Protein AF-A0A5D6WSQ4-F1 (afdb_monomer)

Foldseek 3Di:
DQWDFDADPVRHTQWIAHPVRKMKGWDADPVRHTAFIATPVRHTQKGFDADPVRHTQKIAGPQQWMWGWDADPVRDTQWIWIDHPVDTQKIWGWDADPVRHTPDIDIDGVDPPDD

pLDDT: mean 92.19, std 13.09, range [29.91, 98.81]

Mean predicted aligned error: 5.43 Å

Organism: NCBI:txid2606905

Solvent-accessible surface area (backbone atoms only — not comparable to full-atom values): 6590 Å² total; per-residue (Å²): 119,66,72,46,76,41,60,50,98,86,70,45,71,36,33,40,30,44,63,86,68,55,37,41,32,46,41,62,51,98,86,74,42,78,35,36,33,20,41,78,81,72,46,64,49,37,36,48,43,58,47,96,87,66,49,72,31,33,38,42,38,64,87,55,34,36,36,43,40,41,62,50,97,87,68,47,69,35,32,42,37,33,32,42,92,89,45,63,60,36,36,38,38,43,42,60,48,98,86,70,48,76,77,45,78,48,77,49,56,66,65,86,74,82,130

Nearest PDB structures (foldseek):
  8qjd-assembly1_A  TM=8.384E-01  e=1.407E-06  Salmonella bongori N268-08
  7pq5-assembly1_L  TM=8.376E-01  e=2.631E-06  Photorhabdus laumondii subsp. laumondii TTO1
  6fay-assembly1_A  TM=7.858E-01  e=1.173E-03  Mus musculus
  8fia-assembly1_A-2  TM=6.623E-01  e=4.356E-04  Drosophila melanogaster
  8r51-assembly1_A  TM=5.188E-01  e=5.956E-04  Mus musculus

Radius of gyration: 18.3 Å; Cα contacts (8 Å, |Δi|>4): 224; chains: 1; bounding box: 49×36×50 Å

InterPro domains:
  IPR006530 YD repeat [TIGR01643] (4-23)

Secondary structure (DSSP, 8-state):
---EEEE-TTS-EEEEE-TTS-EEEEEE-TTS-EEEEEETTS-EEEEEEE-TTS-EEEEEETTS-EEEEEE-TTS-EEEEEEEETTEEEEEEEEEE-TTS-EEEEEEEES-----

Sequence (115 aa):
MLLSYRYDELGRKISQTDITGRQVNNRFDKSNQLVDICNEFDQSIVSFARDADGAIQKITHANGMWQDIAYDADKNIVSLTVATPDKILAQNTYRYDGNGQRIEKNELTGHNTTL

Structure (mmCIF, N/CA/C/O backbone):
data_AF-A0A5D6WSQ4-F1
#
_entry.id   AF-A0A5D6WSQ4-F1
#
loop_
_atom_site.group_PDB
_atom_site.id
_atom_site.type_symbol
_atom_site.label_atom_id
_atom_site.label_alt_id
_atom_site.label_comp_id
_atom_site.label_asym_id
_atom_site.label_entity_id
_atom_site.label_seq_id
_atom_site.pdbx_PDB_ins_code
_atom_site.Cartn_x
_atom_site.Cartn_y
_atom_site.Cartn_z
_atom_site.occupancy
_atom_site.B_iso_or_equiv
_atom_site.auth_seq_id
_atom_site.auth_comp_id
_atom_site.auth_asym_id
_atom_site.auth_atom_id
_atom_site.pdbx_PDB_model_num
ATOM 1 N N . MET A 1 1 ? -3.649 -0.401 30.622 1.00 68.25 1 MET A N 1
ATOM 2 C CA . MET A 1 1 ? -4.359 -0.514 29.329 1.00 68.25 1 MET A CA 1
ATOM 3 C C . MET A 1 1 ? -3.662 -1.596 28.511 1.00 68.25 1 MET A C 1
ATOM 5 O O . MET A 1 1 ? -2.453 -1.728 28.658 1.00 68.25 1 MET A O 1
ATOM 9 N N . LEU A 1 2 ? -4.392 -2.400 27.736 1.00 82.81 2 LEU A N 1
ATOM 10 C CA . LEU A 1 2 ? -3.834 -3.465 26.891 1.00 82.81 2 LEU A CA 1
ATOM 11 C C . LEU A 1 2 ? -4.051 -3.096 25.417 1.00 82.81 2 LEU A C 1
ATOM 13 O O . LEU A 1 2 ? -4.979 -2.355 25.101 1.00 82.81 2 LEU A O 1
ATOM 17 N N . LEU A 1 3 ? -3.217 -3.634 24.532 1.00 92.12 3 LEU A N 1
ATOM 18 C CA . LEU A 1 3 ? -3.438 -3.602 23.089 1.00 92.12 3 LEU A CA 1
ATOM 19 C C . LEU A 1 3 ? -4.798 -4.237 22.754 1.00 92.12 3 LEU A C 1
ATOM 21 O O . LEU A 1 3 ? -5.101 -5.331 23.233 1.00 92.12 3 LEU A O 1
ATOM 25 N N . SER A 1 4 ? -5.614 -3.552 21.950 1.00 94.75 4 SER A N 1
ATOM 26 C CA . SER A 1 4 ? -6.953 -4.017 21.570 1.00 94.75 4 SER A CA 1
ATOM 27 C C . SER A 1 4 ? -7.170 -3.969 20.060 1.00 94.75 4 SER A C 1
ATOM 29 O O . SER A 1 4 ? -6.552 -3.176 19.346 1.00 94.75 4 SER A O 1
ATOM 31 N N . TYR A 1 5 ? -8.051 -4.845 19.580 1.00 96.44 5 TYR A N 1
ATOM 32 C CA . TYR A 1 5 ? -8.350 -5.023 18.164 1.00 96.44 5 TYR A CA 1
ATOM 33 C C . TYR A 1 5 ? -9.852 -5.121 17.947 1.00 96.44 5 TYR A C 1
ATOM 35 O O . TYR A 1 5 ? -10.564 -5.709 18.762 1.00 96.44 5 TYR A O 1
ATOM 43 N N . ARG A 1 6 ? -10.323 -4.594 16.818 1.00 96.81 6 ARG A N 1
ATOM 44 C CA . ARG A 1 6 ? -11.701 -4.771 16.356 1.00 96.81 6 ARG A CA 1
ATOM 45 C C . ARG A 1 6 ? -11.700 -5.380 14.969 1.00 96.81 6 ARG A C 1
ATOM 47 O O . ARG A 1 6 ? -10.861 -5.034 14.133 1.00 96.81 6 ARG A O 1
ATOM 54 N N . TYR A 1 7 ? -12.677 -6.244 14.745 1.00 97.44 7 TYR A N 1
ATOM 55 C CA . TYR A 1 7 ? -12.874 -6.958 13.498 1.00 97.44 7 TYR A CA 1
ATOM 56 C C . TYR A 1 7 ? -14.288 -6.711 12.980 1.00 97.44 7 TYR A C 1
ATOM 58 O O . TYR A 1 7 ? -15.186 -6.419 13.771 1.00 97.44 7 TYR A O 1
ATOM 66 N N . ASP A 1 8 ? -14.473 -6.792 11.668 1.00 95.00 8 ASP A N 1
ATOM 67 C CA . ASP A 1 8 ? -15.804 -6.826 11.065 1.00 95.00 8 ASP A CA 1
ATOM 68 C C . ASP A 1 8 ? -16.352 -8.258 10.946 1.00 95.00 8 ASP A C 1
ATOM 70 O O . ASP A 1 8 ? -15.718 -9.226 11.370 1.00 95.00 8 ASP A O 1
ATOM 74 N N . GLU A 1 9 ? -17.544 -8.389 10.363 1.00 95.19 9 GLU A N 1
ATOM 75 C CA . GLU A 1 9 ? -18.255 -9.664 10.189 1.00 95.19 9 GLU A CA 1
ATOM 76 C C . GLU A 1 9 ? -17.502 -10.671 9.307 1.00 95.19 9 GLU A C 1
ATOM 78 O O . GLU A 1 9 ? -17.709 -11.876 9.429 1.00 95.19 9 GLU A O 1
ATOM 83 N N . LEU A 1 10 ? -16.594 -10.192 8.451 1.00 95.31 10 LEU A N 1
ATOM 84 C CA . LEU A 1 10 ? -15.736 -11.027 7.609 1.00 95.31 10 LEU A CA 1
ATOM 85 C C . LEU A 1 10 ? -14.425 -11.407 8.319 1.00 95.31 10 LEU A C 1
ATOM 87 O O . LEU A 1 10 ? -13.533 -11.990 7.703 1.00 95.31 10 LEU A O 1
ATOM 91 N N . GLY A 1 11 ? -14.282 -11.067 9.605 1.00 95.38 11 GLY A N 1
ATOM 92 C CA . GLY A 1 11 ? -13.099 -11.361 10.411 1.00 95.38 11 GLY A CA 1
ATOM 93 C C . GLY A 1 11 ? -11.904 -10.460 10.099 1.00 95.38 11 GLY A C 1
ATOM 94 O O . GLY A 1 11 ? -10.767 -10.802 10.427 1.00 95.38 11 GLY A O 1
ATOM 95 N N . ARG A 1 12 ? -12.119 -9.305 9.463 1.00 96.06 12 ARG A N 1
ATOM 96 C CA . ARG A 1 12 ? -11.039 -8.412 9.022 1.00 96.06 12 ARG A CA 1
ATOM 97 C C . ARG A 1 12 ? -10.764 -7.372 10.079 1.00 96.06 12 ARG A C 1
ATOM 99 O O . ARG A 1 12 ? -11.690 -6.758 10.597 1.00 96.06 12 ARG A O 1
ATOM 106 N N . LYS A 1 13 ? -9.489 -7.138 10.391 1.00 96.56 13 LYS A N 1
ATOM 107 C CA . LYS A 1 13 ? -9.094 -6.146 11.395 1.00 96.56 13 LYS A CA 1
ATOM 108 C C . LYS A 1 13 ? -9.396 -4.740 10.881 1.00 96.56 13 LYS A C 1
ATOM 110 O O . LYS A 1 13 ? -8.652 -4.235 10.044 1.00 96.56 13 LYS A O 1
ATOM 115 N N . ILE A 1 14 ? -10.434 -4.108 11.419 1.00 97.56 14 ILE A N 1
ATOM 116 C CA . ILE A 1 14 ? -10.852 -2.740 11.076 1.00 97.56 14 ILE A CA 1
ATOM 117 C C . ILE A 1 14 ? -10.267 -1.687 12.015 1.00 97.56 14 ILE A C 1
ATOM 119 O O . ILE A 1 14 ? -10.25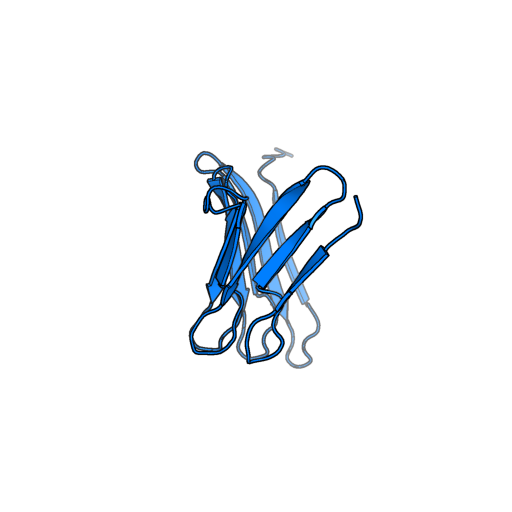2 -0.512 11.669 1.00 97.56 14 ILE A O 1
ATOM 123 N N . SER A 1 15 ? -9.778 -2.082 13.195 1.00 96.88 15 SER A N 1
ATOM 124 C CA . SER A 1 15 ? -9.184 -1.145 14.150 1.00 96.88 15 SER A CA 1
ATOM 125 C C . SER A 1 15 ? -8.162 -1.813 15.063 1.00 96.88 15 SER A C 1
ATOM 127 O O . SER A 1 15 ? -8.315 -2.977 15.444 1.00 96.88 15 SER A O 1
ATOM 129 N N . GLN A 1 16 ? -7.132 -1.061 15.433 1.00 96.81 16 GLN A N 1
ATOM 130 C CA . GLN A 1 16 ? -6.134 -1.414 16.433 1.00 96.81 16 GLN A CA 1
ATOM 131 C C . GLN A 1 16 ? -5.886 -0.202 17.328 1.00 96.81 16 GLN A C 1
ATOM 133 O O . GLN A 1 16 ? -5.586 0.874 16.819 1.00 96.81 16 GLN A O 1
ATOM 138 N N . THR A 1 17 ? -5.950 -0.390 18.644 1.00 96.38 17 THR A N 1
ATOM 139 C CA . THR A 1 17 ? -5.648 0.660 19.623 1.00 96.38 17 THR A CA 1
ATOM 140 C C . THR A 1 17 ? -4.502 0.212 20.512 1.00 96.38 17 THR A C 1
ATOM 142 O O . THR A 1 17 ? -4.591 -0.839 21.153 1.00 96.38 17 THR A O 1
ATOM 145 N N . ASP A 1 18 ? -3.421 0.989 20.526 1.00 93.00 18 ASP A N 1
ATOM 146 C CA . ASP A 1 18 ? -2.231 0.693 21.317 1.00 93.00 18 ASP A CA 1
ATOM 147 C C . ASP A 1 18 ? -2.412 1.006 22.814 1.00 93.00 18 ASP A C 1
ATOM 149 O O . ASP A 1 18 ? -3.437 1.524 23.259 1.00 93.00 18 ASP A O 1
ATOM 153 N N . ILE A 1 19 ? -1.396 0.681 23.618 1.00 94.12 19 ILE A N 1
ATOM 154 C CA . ILE A 1 19 ? -1.425 0.895 25.074 1.00 94.12 19 ILE A CA 1
ATOM 155 C C . ILE A 1 19 ? -1.458 2.375 25.482 1.00 94.12 19 ILE A C 1
ATOM 157 O O . ILE A 1 19 ? -1.767 2.672 26.635 1.00 94.12 19 ILE A O 1
ATOM 161 N N . THR A 1 20 ? -1.118 3.282 24.564 1.00 92.88 20 THR A N 1
ATOM 162 C CA . THR A 1 20 ? -1.157 4.736 24.762 1.00 92.88 20 THR A CA 1
ATOM 163 C C . THR A 1 20 ? -2.511 5.334 24.377 1.00 92.88 20 THR A C 1
ATOM 165 O O . THR A 1 20 ? -2.740 6.518 24.607 1.00 92.88 20 THR A O 1
ATOM 168 N N . GLY A 1 21 ? -3.420 4.519 23.829 1.00 90.88 21 GLY A N 1
ATOM 169 C CA . GLY A 1 21 ? -4.741 4.932 23.367 1.00 90.88 21 GLY A CA 1
ATOM 170 C C . GLY A 1 2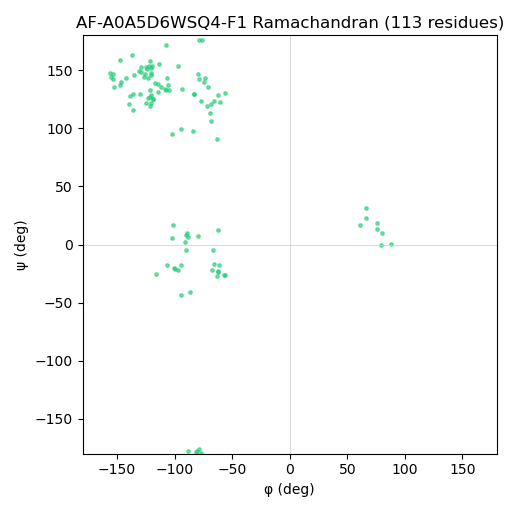1 ? -4.772 5.414 21.917 1.00 90.88 21 GLY A C 1
ATOM 171 O O . GLY A 1 21 ? -5.848 5.759 21.435 1.00 90.88 21 GLY A O 1
ATOM 172 N N . ARG A 1 22 ? -3.640 5.410 21.196 1.00 93.69 22 ARG A N 1
ATOM 173 C CA . ARG A 1 22 ? -3.621 5.765 19.769 1.00 93.69 22 ARG A CA 1
ATOM 174 C C . ARG A 1 22 ? -4.292 4.671 18.962 1.00 93.69 22 ARG A C 1
ATOM 176 O O . ARG A 1 22 ? -4.027 3.486 19.178 1.00 93.69 22 ARG A O 1
ATOM 183 N N . GLN A 1 23 ? -5.145 5.073 18.028 1.00 96.12 23 GLN A N 1
ATOM 184 C CA . GLN A 1 23 ? -5.931 4.161 17.213 1.00 96.12 23 GLN A CA 1
ATOM 185 C C . GLN A 1 23 ? -5.565 4.294 15.738 1.00 96.12 23 GLN A C 1
ATOM 187 O O . GLN A 1 23 ? -5.401 5.387 15.209 1.00 96.12 23 GLN A O 1
ATOM 192 N N . VAL A 1 24 ? -5.483 3.150 15.071 1.00 97.38 24 VAL A N 1
ATOM 193 C CA . VAL A 1 24 ? -5.365 3.053 13.621 1.00 97.38 24 VAL A CA 1
ATOM 194 C C . VAL A 1 24 ? -6.538 2.239 13.101 1.00 97.38 24 VAL A C 1
ATOM 196 O O . VAL A 1 24 ? -6.844 1.172 13.639 1.00 97.38 24 VAL A O 1
ATOM 199 N N . ASN A 1 25 ? -7.184 2.740 12.055 1.00 97.94 25 ASN A N 1
ATOM 200 C CA . ASN A 1 25 ? -8.344 2.126 11.428 1.00 97.94 25 ASN A CA 1
ATOM 201 C C . ASN A 1 25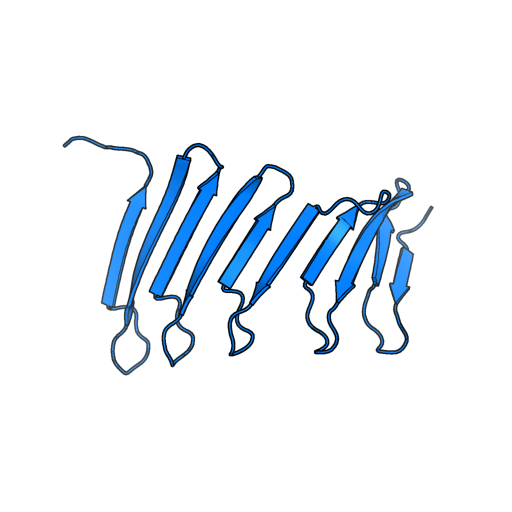 ? -8.002 1.683 10.003 1.00 97.94 25 ASN A C 1
ATOM 203 O O . ASN A 1 25 ? -7.340 2.409 9.269 1.00 97.94 25 ASN A O 1
ATOM 207 N N . ASN A 1 26 ? -8.470 0.503 9.608 1.00 98.25 26 ASN A N 1
ATOM 208 C CA . ASN A 1 26 ? -8.291 -0.034 8.261 1.00 98.25 26 ASN A CA 1
ATOM 209 C C . ASN A 1 26 ? -9.621 0.027 7.515 1.00 98.25 26 ASN A C 1
ATOM 211 O O . ASN A 1 26 ? -10.645 -0.418 8.040 1.00 98.25 26 ASN A O 1
ATOM 215 N N . ARG A 1 27 ? -9.601 0.517 6.276 1.00 98.12 27 ARG A N 1
ATOM 216 C CA . ARG A 1 27 ? -10.768 0.545 5.392 1.00 98.12 27 ARG A CA 1
ATOM 217 C C . ARG A 1 27 ? -10.558 -0.408 4.229 1.00 98.12 27 ARG A C 1
ATOM 219 O O . ARG A 1 27 ? -9.491 -0.438 3.614 1.00 98.12 27 ARG A O 1
ATOM 226 N N . PHE A 1 28 ? -11.603 -1.164 3.927 1.00 97.75 28 PHE A N 1
ATOM 227 C CA . PHE A 1 28 ? -11.608 -2.158 2.865 1.00 97.75 28 PHE A CA 1
ATOM 228 C C . PHE A 1 28 ? -12.683 -1.824 1.838 1.00 97.75 28 PHE A C 1
ATOM 230 O O . PHE A 1 28 ? -13.740 -1.298 2.192 1.00 97.75 28 PHE A O 1
ATOM 237 N N . ASP A 1 29 ? -12.431 -2.155 0.579 1.00 95.06 29 ASP A N 1
ATOM 238 C CA . ASP A 1 29 ? -13.446 -2.078 -0.465 1.00 95.06 29 ASP A CA 1
ATOM 239 C C . ASP A 1 29 ? -14.400 -3.292 -0.452 1.00 95.06 29 ASP A C 1
ATOM 241 O O . ASP A 1 29 ? -14.326 -4.196 0.393 1.00 95.06 29 ASP A O 1
ATOM 245 N N . LYS A 1 30 ? -15.323 -3.308 -1.422 1.00 93.06 30 LYS A N 1
ATOM 246 C CA . LYS A 1 30 ? -16.299 -4.392 -1.619 1.00 93.06 30 LYS A CA 1
ATOM 247 C C . LYS A 1 30 ? -15.659 -5.711 -2.064 1.00 93.06 30 LYS A C 1
ATOM 249 O O . LYS A 1 30 ? -16.256 -6.760 -1.852 1.00 93.06 30 LYS A O 1
ATOM 254 N N . SER A 1 31 ? -14.465 -5.655 -2.649 1.00 94.25 31 SER A N 1
ATOM 255 C CA . SER A 1 31 ? -13.679 -6.810 -3.094 1.00 94.25 31 SER A CA 1
ATOM 256 C C . SER A 1 31 ? -12.765 -7.347 -1.996 1.00 94.25 31 SER A C 1
ATOM 258 O O . SER A 1 31 ? -11.919 -8.201 -2.250 1.00 94.25 31 SER A O 1
ATOM 260 N N . ASN A 1 32 ? -12.944 -6.866 -0.765 1.00 94.75 32 ASN A N 1
ATOM 261 C CA . ASN A 1 32 ? -12.164 -7.268 0.387 1.00 94.75 32 ASN A CA 1
ATOM 262 C C . ASN A 1 32 ? -10.675 -6.869 0.326 1.00 94.75 32 ASN A C 1
ATOM 264 O O . ASN A 1 32 ? -9.800 -7.546 0.868 1.00 94.75 32 ASN A O 1
ATOM 268 N N . GLN A 1 33 ? -10.371 -5.748 -0.320 1.00 96.19 33 GLN A N 1
ATOM 269 C CA . GLN A 1 33 ? -9.009 -5.240 -0.435 1.00 96.19 33 GLN A CA 1
ATOM 270 C C . GLN A 1 33 ? -8.816 -4.029 0.476 1.00 96.19 33 GLN A C 1
ATOM 272 O O . GLN A 1 33 ? -9.685 -3.166 0.561 1.00 96.19 33 GLN A O 1
ATOM 277 N N . LEU A 1 34 ? -7.677 -3.965 1.173 1.00 97.56 34 LEU A N 1
ATOM 278 C CA . LEU A 1 34 ? -7.293 -2.796 1.968 1.00 97.56 34 LEU A CA 1
ATOM 279 C C . LEU A 1 34 ? -7.051 -1.608 1.029 1.00 97.56 34 LEU A C 1
ATOM 281 O O . LEU A 1 34 ? -6.211 -1.709 0.131 1.00 97.56 34 LEU A O 1
ATOM 285 N N . VAL A 1 35 ? -7.765 -0.505 1.258 1.00 98.31 35 VAL A N 1
ATOM 286 C CA . VAL A 1 35 ? -7.689 0.714 0.432 1.00 98.31 35 VAL A CA 1
ATOM 287 C C . VAL A 1 35 ? -7.157 1.922 1.190 1.00 98.31 35 VAL A C 1
ATOM 289 O O . VAL A 1 35 ? -6.595 2.821 0.571 1.00 98.31 35 VAL A O 1
ATOM 292 N N . ASP A 1 36 ? -7.300 1.951 2.514 1.00 98.44 36 ASP A N 1
ATOM 293 C CA . ASP A 1 36 ? -6.896 3.099 3.324 1.00 98.44 36 ASP A CA 1
ATOM 294 C C . ASP A 1 36 ? -6.590 2.672 4.762 1.00 98.44 36 ASP A C 1
ATOM 296 O O . ASP A 1 36 ? -7.248 1.789 5.324 1.00 98.44 36 ASP A O 1
ATOM 300 N N . ILE A 1 37 ? -5.589 3.311 5.351 1.00 98.44 37 ILE A N 1
ATOM 301 C CA . ILE A 1 37 ? -5.273 3.238 6.774 1.00 98.44 37 ILE A CA 1
ATOM 302 C C . ILE A 1 37 ? -5.399 4.652 7.320 1.00 98.44 37 ILE A C 1
ATOM 304 O O . ILE A 1 37 ? -4.733 5.557 6.824 1.00 98.44 37 ILE A O 1
ATOM 308 N N . CYS A 1 38 ? -6.211 4.841 8.354 1.00 98.06 38 CYS A N 1
ATOM 309 C CA . CYS A 1 38 ? -6.503 6.149 8.935 1.00 98.06 38 CYS A CA 1
ATOM 310 C C . CYS A 1 38 ? -6.129 6.207 10.416 1.00 98.06 38 CYS A C 1
ATOM 312 O O . CYS A 1 38 ? -6.068 5.178 11.092 1.00 98.06 38 CYS A O 1
ATOM 314 N N . ASN A 1 39 ? -5.923 7.416 10.929 1.00 96.75 39 ASN A N 1
ATOM 315 C CA . ASN A 1 39 ? -5.791 7.652 12.366 1.00 96.75 39 ASN A CA 1
ATOM 316 C C . ASN A 1 39 ? -7.163 7.665 13.073 1.00 96.75 39 ASN A C 1
ATOM 318 O O . ASN A 1 39 ? -8.212 7.428 12.465 1.00 96.75 39 ASN A O 1
ATOM 322 N N . GLU A 1 40 ? -7.156 7.963 14.370 1.00 95.25 40 GLU A N 1
ATOM 323 C CA . GLU A 1 40 ? -8.343 8.093 15.219 1.00 95.25 40 GLU A CA 1
ATOM 324 C C . GLU A 1 40 ? -9.311 9.214 14.792 1.00 95.25 40 GLU A C 1
ATOM 326 O O . GLU A 1 40 ? -10.472 9.203 15.192 1.00 95.25 40 GLU A O 1
ATOM 331 N N . PHE A 1 41 ? -8.854 10.160 13.966 1.00 95.69 41 PHE A N 1
ATOM 332 C CA . PHE A 1 41 ? -9.634 11.286 13.440 1.00 95.69 41 PHE A CA 1
ATOM 333 C C . PHE A 1 41 ? -10.108 11.054 12.000 1.00 95.69 41 PHE A C 1
ATOM 335 O O . PHE A 1 41 ? -10.450 12.008 11.302 1.00 95.69 41 PHE A O 1
ATOM 342 N N . ASP A 1 42 ? -10.084 9.801 11.534 1.00 95.00 42 ASP A N 1
ATOM 343 C CA . ASP A 1 42 ? -10.464 9.406 10.175 1.00 95.00 42 ASP A CA 1
ATOM 344 C C . ASP A 1 42 ? -9.612 10.042 9.057 1.00 95.00 42 ASP A C 1
ATOM 346 O O . ASP A 1 42 ? -9.983 9.991 7.879 1.00 95.00 42 ASP A O 1
ATOM 350 N N . GLN A 1 43 ? -8.438 10.585 9.397 1.00 97.38 43 GLN A N 1
ATOM 351 C CA . GLN A 1 43 ? -7.491 11.142 8.434 1.00 97.38 43 GLN A CA 1
ATOM 352 C C . GLN A 1 43 ? -6.629 10.023 7.846 1.00 97.38 43 GLN A C 1
ATOM 354 O O . GLN A 1 43 ? -6.039 9.237 8.591 1.00 97.38 43 GLN A O 1
ATOM 359 N N . SER A 1 44 ? -6.537 9.960 6.514 1.00 98.06 44 SER A N 1
ATOM 360 C CA . SER A 1 44 ? -5.715 8.969 5.810 1.00 98.06 44 SER A CA 1
ATOM 361 C C . SER A 1 44 ? -4.231 9.138 6.157 1.00 98.06 44 SER A C 1
ATOM 363 O O . SER A 1 44 ? -3.678 10.232 6.064 1.00 98.06 44 SER A O 1
ATOM 365 N N . ILE A 1 45 ? -3.599 8.038 6.564 1.00 98.12 45 ILE A N 1
ATOM 366 C CA . ILE A 1 45 ? -2.161 7.884 6.817 1.00 98.12 45 ILE A CA 1
ATOM 367 C C . ILE A 1 45 ? -1.486 7.322 5.562 1.00 98.12 45 ILE A C 1
ATOM 369 O O . ILE A 1 45 ? -0.405 7.773 5.171 1.00 98.12 45 ILE A O 1
ATOM 373 N N . VAL A 1 46 ? -2.121 6.321 4.947 1.00 98.50 46 VAL A N 1
ATOM 374 C CA . VAL A 1 46 ? -1.692 5.720 3.687 1.00 98.50 46 VAL A CA 1
ATOM 375 C C . VAL A 1 46 ? -2.887 5.138 2.937 1.00 98.50 46 VAL A C 1
ATOM 377 O O . VAL A 1 46 ? -3.699 4.429 3.524 1.00 98.50 46 VAL A O 1
ATOM 380 N N . SER A 1 47 ? -2.953 5.397 1.634 1.00 98.62 47 SER A N 1
ATOM 381 C CA . SER A 1 47 ? -3.964 4.845 0.730 1.00 98.62 47 SER A CA 1
ATOM 382 C C . SER A 1 47 ? -3.335 4.025 -0.390 1.00 98.62 47 SER A C 1
ATOM 384 O O . SER A 1 47 ? -2.193 4.262 -0.797 1.00 98.62 47 SER A O 1
ATOM 386 N N . PHE A 1 48 ? -4.098 3.053 -0.884 1.00 98.69 48 PHE A N 1
ATOM 387 C CA . PHE A 1 48 ? -3.673 2.090 -1.893 1.00 98.69 48 PHE A CA 1
ATOM 388 C C . PHE A 1 48 ? -4.639 2.131 -3.074 1.00 98.69 48 PHE A C 1
ATOM 390 O O . PHE A 1 48 ? -5.831 1.875 -2.913 1.00 98.69 48 PHE A O 1
ATOM 397 N N . ALA A 1 49 ? -4.119 2.405 -4.268 1.00 98.31 49 ALA A N 1
ATOM 398 C CA . ALA A 1 49 ? -4.850 2.226 -5.514 1.00 98.31 49 ALA A CA 1
ATOM 399 C C . ALA A 1 49 ? -4.316 1.001 -6.252 1.00 98.31 49 ALA A C 1
ATOM 401 O O . ALA A 1 49 ? -3.111 0.721 -6.244 1.00 98.31 49 ALA A O 1
ATOM 402 N N . ARG A 1 50 ? -5.224 0.279 -6.903 1.00 97.88 50 ARG A N 1
ATOM 403 C CA . ARG A 1 50 ? -4.927 -0.957 -7.623 1.00 97.88 50 ARG A CA 1
ATOM 404 C C . ARG A 1 50 ? -5.270 -0.829 -9.100 1.00 97.88 50 ARG A C 1
ATOM 406 O O . ARG A 1 50 ? -6.117 -0.014 -9.461 1.00 97.88 50 ARG A O 1
ATOM 413 N N . ASP A 1 51 ? -4.580 -1.606 -9.921 1.00 95.38 51 ASP A N 1
ATOM 414 C CA . ASP A 1 51 ? -4.895 -1.770 -11.336 1.00 95.38 51 ASP A CA 1
ATOM 415 C C . ASP A 1 51 ? -6.105 -2.702 -11.539 1.00 95.38 51 ASP A C 1
ATOM 417 O O . ASP A 1 51 ? -6.706 -3.202 -10.583 1.00 95.38 51 ASP A O 1
ATOM 421 N N . ALA A 1 52 ? -6.476 -2.930 -12.801 1.00 93.06 52 ALA A N 1
ATOM 422 C CA . ALA A 1 52 ? -7.605 -3.785 -13.169 1.00 93.06 52 ALA A CA 1
ATOM 423 C C . ALA A 1 52 ? -7.432 -5.256 -12.743 1.00 93.06 52 ALA A C 1
ATOM 425 O O . ALA A 1 52 ? -8.428 -5.951 -12.550 1.00 93.06 52 ALA A O 1
ATOM 426 N N . ASP A 1 53 ? -6.193 -5.711 -12.548 1.00 93.62 53 ASP A N 1
ATOM 427 C CA . ASP A 1 53 ? -5.877 -7.068 -12.101 1.00 93.62 53 ASP A CA 1
ATOM 428 C C . ASP A 1 53 ? -5.775 -7.162 -10.568 1.00 93.62 53 ASP A C 1
ATOM 430 O O . ASP A 1 53 ? -5.461 -8.216 -10.010 1.00 93.62 53 ASP A O 1
ATOM 434 N N . GLY A 1 54 ? -6.024 -6.052 -9.865 1.00 95.12 54 GLY A N 1
ATOM 435 C CA . GLY A 1 54 ? -5.982 -5.966 -8.414 1.00 95.12 54 GLY A CA 1
ATOM 436 C C . GLY A 1 54 ? -4.576 -5.821 -7.830 1.00 95.12 54 GLY A C 1
ATOM 437 O O . GLY A 1 54 ? -4.438 -5.901 -6.607 1.00 95.12 54 GLY A O 1
ATOM 438 N N . ALA A 1 55 ? -3.532 -5.593 -8.629 1.00 96.81 55 ALA A N 1
ATOM 439 C CA . ALA A 1 55 ? -2.187 -5.318 -8.122 1.00 96.81 55 ALA A CA 1
ATOM 440 C C . ALA A 1 55 ? -2.063 -3.850 -7.684 1.00 96.81 55 ALA A C 1
ATOM 442 O O . ALA A 1 55 ? -2.703 -2.971 -8.250 1.00 96.81 55 ALA A O 1
ATOM 443 N N . ILE A 1 56 ? -1.266 -3.557 -6.649 1.00 98.19 56 ILE A N 1
ATOM 444 C CA . ILE A 1 56 ? -1.100 -2.175 -6.159 1.00 98.19 56 ILE A CA 1
ATOM 445 C C . ILE A 1 56 ? -0.323 -1.370 -7.197 1.00 98.19 56 ILE A C 1
ATOM 447 O O . ILE A 1 56 ? 0.865 -1.621 -7.375 1.00 98.19 56 ILE A O 1
ATOM 451 N N . GLN A 1 57 ? -0.969 -0.383 -7.816 1.00 98.31 57 GLN A N 1
ATOM 452 C CA . GLN A 1 57 ? -0.342 0.519 -8.786 1.00 98.31 57 GLN A CA 1
ATOM 453 C C . GLN A 1 57 ? 0.097 1.849 -8.165 1.00 98.31 57 GLN A C 1
ATOM 455 O O . GLN A 1 57 ? 0.960 2.527 -8.716 1.00 98.31 57 GLN A O 1
ATOM 460 N N . LYS A 1 58 ? -0.499 2.243 -7.028 1.00 98.62 58 LYS A N 1
ATOM 461 C CA . LYS A 1 58 ? -0.133 3.478 -6.328 1.00 98.62 58 LYS A CA 1
ATOM 462 C C . LYS A 1 58 ? -0.293 3.360 -4.819 1.00 98.62 58 LYS A C 1
ATOM 464 O O . LYS A 1 58 ? -1.309 2.862 -4.338 1.00 98.62 58 LYS A O 1
ATOM 469 N N . ILE A 1 59 ? 0.682 3.881 -4.085 1.00 98.81 59 ILE A N 1
ATOM 470 C CA . ILE A 1 59 ? 0.635 4.057 -2.630 1.00 98.81 59 ILE A CA 1
ATOM 471 C C . ILE A 1 59 ? 0.822 5.540 -2.347 1.00 98.81 59 ILE A C 1
ATOM 473 O O . ILE A 1 59 ? 1.782 6.127 -2.835 1.00 98.81 59 ILE A O 1
ATOM 477 N N . THR A 1 60 ? -0.075 6.155 -1.578 1.00 98.69 60 THR A N 1
ATOM 478 C CA . THR A 1 60 ? 0.016 7.584 -1.231 1.00 98.69 60 THR A CA 1
ATOM 479 C C . THR A 1 60 ? 0.042 7.744 0.278 1.00 98.69 60 THR A C 1
ATOM 481 O O . THR A 1 60 ? -0.850 7.248 0.958 1.00 98.69 60 THR A O 1
ATOM 484 N N . HIS A 1 61 ? 1.048 8.440 0.799 1.00 98.44 61 HIS A N 1
ATOM 485 C CA . HIS A 1 61 ? 1.234 8.705 2.222 1.00 98.44 61 HIS A CA 1
ATOM 486 C C . HIS A 1 61 ? 0.701 10.091 2.607 1.00 98.44 61 HIS A C 1
ATOM 488 O O . HIS A 1 61 ? 0.710 11.020 1.800 1.00 98.44 61 HIS A O 1
ATOM 494 N N . ALA A 1 62 ? 0.313 10.264 3.873 1.00 97.56 62 ALA A N 1
ATOM 495 C CA . ALA A 1 62 ? -0.219 11.526 4.403 1.00 97.56 62 ALA A CA 1
ATOM 496 C C . ALA A 1 62 ? 0.713 12.737 4.238 1.00 97.56 62 ALA A C 1
ATOM 498 O O . ALA A 1 62 ? 0.253 13.872 4.170 1.00 97.56 62 ALA A O 1
ATOM 499 N N . ASN A 1 63 ? 2.026 12.510 4.164 1.00 96.06 63 ASN A N 1
ATOM 500 C CA . ASN A 1 63 ? 3.012 13.567 3.931 1.00 96.06 63 ASN A CA 1
ATOM 501 C C . ASN A 1 63 ? 3.120 13.988 2.450 1.00 96.06 63 ASN A C 1
ATOM 503 O O . ASN A 1 63 ? 4.034 14.728 2.096 1.00 96.06 63 ASN A O 1
ATOM 507 N N . GLY A 1 64 ? 2.236 13.489 1.582 1.00 96.69 64 GLY A N 1
ATOM 508 C CA . GLY A 1 64 ? 2.225 13.778 0.151 1.00 96.69 64 GLY A CA 1
ATOM 509 C C . GLY A 1 64 ? 3.242 12.980 -0.661 1.00 96.69 64 GLY A C 1
ATOM 510 O O . GLY A 1 64 ? 3.293 13.156 -1.870 1.00 96.69 64 GLY A O 1
ATOM 511 N N . MET A 1 65 ? 4.044 12.107 -0.044 1.00 98.19 65 MET A N 1
ATOM 512 C CA . MET A 1 65 ? 4.904 11.173 -0.771 1.00 98.19 65 MET A CA 1
ATOM 513 C C . MET A 1 65 ? 4.063 10.057 -1.394 1.00 98.19 65 MET A C 1
ATOM 515 O O . MET A 1 65 ? 3.128 9.559 -0.765 1.00 98.19 65 MET A O 1
ATOM 519 N N . TRP A 1 66 ? 4.425 9.607 -2.590 1.00 98.56 66 TRP A N 1
ATOM 520 C CA . TRP A 1 66 ? 3.787 8.459 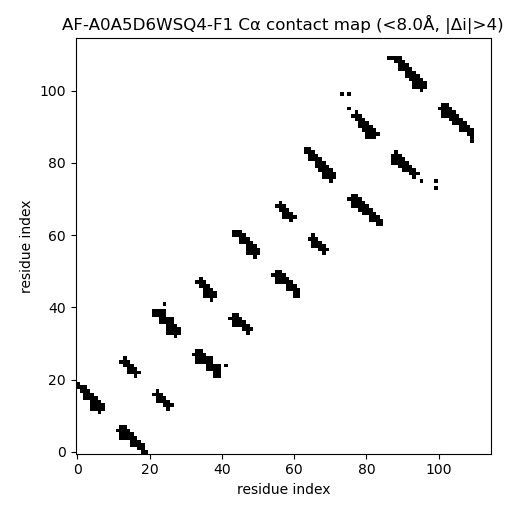-3.224 1.00 98.56 66 TRP A CA 1
ATOM 521 C C . TRP A 1 66 ? 4.787 7.520 -3.891 1.00 98.56 66 TRP A C 1
ATOM 523 O O . TRP A 1 66 ? 5.939 7.872 -4.159 1.00 98.56 66 TRP A O 1
ATOM 533 N N . GLN A 1 67 ? 4.303 6.310 -4.154 1.00 98.56 67 GLN A N 1
ATOM 534 C CA . GLN A 1 67 ? 4.944 5.311 -4.993 1.00 98.56 67 GLN A CA 1
ATOM 535 C C . GLN A 1 67 ? 4.006 4.976 -6.149 1.00 98.56 67 GLN A C 1
ATOM 537 O O . GLN A 1 67 ? 2.850 4.648 -5.893 1.00 98.56 67 GLN A O 1
ATOM 542 N N . ASP A 1 68 ? 4.492 5.035 -7.385 1.00 98.50 68 ASP A N 1
ATOM 543 C CA . ASP A 1 68 ? 3.818 4.460 -8.552 1.00 98.50 68 ASP A CA 1
ATOM 544 C C . ASP A 1 68 ? 4.548 3.174 -8.956 1.00 98.50 68 ASP A C 1
ATOM 546 O O . ASP A 1 68 ? 5.783 3.145 -9.028 1.00 98.50 68 ASP A O 1
ATOM 550 N N . ILE A 1 69 ? 3.784 2.108 -9.190 1.00 98.62 69 ILE A N 1
ATOM 551 C CA . ILE A 1 69 ? 4.296 0.764 -9.464 1.00 98.62 69 ILE A CA 1
ATOM 552 C C . ILE A 1 69 ? 3.613 0.233 -10.721 1.00 98.62 69 ILE A C 1
ATOM 554 O O . ILE A 1 69 ? 2.387 0.255 -10.818 1.00 98.62 69 ILE A O 1
ATOM 558 N N . ALA A 1 70 ? 4.401 -0.259 -11.673 1.00 97.94 70 ALA A N 1
ATOM 559 C CA . ALA A 1 70 ? 3.897 -0.907 -12.879 1.00 97.94 70 ALA A CA 1
ATOM 560 C C . ALA A 1 70 ? 4.413 -2.340 -12.971 1.00 97.94 70 ALA A C 1
ATOM 562 O O . ALA A 1 70 ? 5.559 -2.614 -12.602 1.00 97.94 70 ALA A O 1
ATOM 563 N N . TYR A 1 71 ? 3.579 -3.221 -13.517 1.00 97.25 71 TYR A N 1
ATOM 564 C CA . TYR A 1 71 ? 3.865 -4.644 -13.649 1.00 97.25 71 TYR A CA 1
ATOM 565 C C . TYR A 1 71 ? 3.801 -5.090 -15.109 1.00 97.25 71 TYR A C 1
ATOM 567 O O . TYR A 1 71 ? 3.091 -4.488 -15.915 1.00 97.25 71 TYR A O 1
ATOM 575 N N . ASP A 1 72 ? 4.530 -6.152 -15.440 1.00 94.94 72 ASP A N 1
ATOM 576 C CA . ASP A 1 72 ? 4.289 -6.925 -16.657 1.00 94.94 72 ASP A CA 1
ATOM 577 C C . ASP A 1 72 ? 3.130 -7.929 -16.470 1.00 94.94 72 ASP A C 1
ATOM 579 O O . ASP A 1 72 ? 2.479 -7.991 -15.420 1.00 94.94 72 ASP A O 1
ATOM 583 N N . ALA A 1 73 ? 2.857 -8.713 -17.517 1.00 92.88 73 ALA A N 1
ATOM 584 C CA . ALA A 1 73 ? 1.795 -9.718 -17.522 1.00 92.88 73 ALA A CA 1
ATOM 585 C C . ALA A 1 73 ? 2.016 -10.842 -16.490 1.00 92.88 73 ALA A C 1
ATOM 587 O O . ALA A 1 73 ? 1.042 -11.395 -15.981 1.00 92.88 73 ALA A O 1
ATOM 588 N N . ASP A 1 74 ? 3.271 -11.124 -16.136 1.00 93.81 74 ASP A N 1
ATOM 589 C CA . ASP A 1 74 ? 3.660 -12.148 -15.161 1.00 93.81 74 ASP A CA 1
ATOM 590 C C . ASP A 1 74 ? 3.740 -11.592 -13.727 1.00 93.81 74 ASP A C 1
ATOM 592 O O . ASP A 1 74 ? 4.157 -12.288 -12.800 1.00 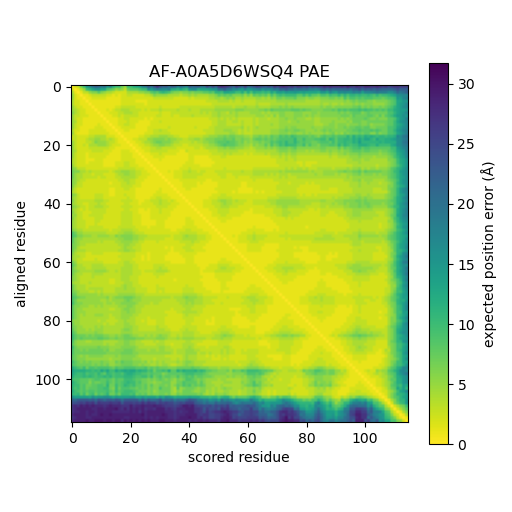93.81 74 ASP A O 1
ATOM 596 N N . LYS A 1 75 ? 3.302 -10.341 -13.523 1.00 94.38 75 LYS A N 1
ATOM 597 C CA . LYS A 1 75 ? 3.310 -9.619 -12.241 1.00 94.38 75 LYS A CA 1
ATOM 598 C C . LYS A 1 75 ? 4.704 -9.298 -11.700 1.00 94.38 75 LYS A C 1
ATOM 600 O O . LYS A 1 75 ? 4.841 -8.984 -10.514 1.00 94.38 75 LYS A O 1
ATOM 605 N N . ASN A 1 76 ? 5.722 -9.253 -12.557 1.00 95.62 76 ASN A N 1
ATOM 606 C CA . ASN A 1 76 ? 7.008 -8.665 -12.195 1.00 95.62 76 ASN A CA 1
ATOM 607 C C . ASN A 1 76 ? 6.928 -7.139 -12.263 1.00 95.62 76 ASN A C 1
ATOM 609 O O . ASN A 1 76 ? 6.310 -6.577 -13.164 1.00 95.62 76 ASN A O 1
ATOM 613 N N . ILE A 1 77 ? 7.587 -6.449 -11.332 1.00 96.50 77 ILE A N 1
ATOM 614 C CA . ILE A 1 77 ? 7.649 -4.982 -11.333 1.00 96.50 77 ILE A CA 1
ATOM 615 C C . ILE A 1 77 ? 8.548 -4.524 -12.480 1.00 96.50 77 ILE A C 1
ATOM 617 O O . ILE A 1 77 ? 9.743 -4.793 -12.460 1.00 96.50 77 ILE A O 1
ATOM 621 N N . VAL A 1 78 ? 8.011 -3.761 -13.428 1.00 97.06 78 VAL A N 1
ATOM 622 C CA . VAL A 1 78 ? 8.777 -3.167 -14.539 1.00 97.06 78 VAL A CA 1
ATOM 623 C C . VAL A 1 78 ? 9.113 -1.698 -14.310 1.00 97.06 78 VAL A C 1
ATOM 625 O O . VAL A 1 78 ? 10.062 -1.188 -14.904 1.00 97.06 78 VAL A O 1
ATOM 628 N N . SER A 1 79 ? 8.385 -1.020 -13.417 1.00 97.38 79 SER A N 1
ATOM 629 C CA . SER A 1 79 ? 8.692 0.349 -13.005 1.00 97.38 79 SER A CA 1
ATOM 630 C C . SER A 1 79 ? 8.323 0.598 -11.548 1.00 97.38 79 SER A C 1
ATOM 632 O O . SER A 1 79 ? 7.274 0.157 -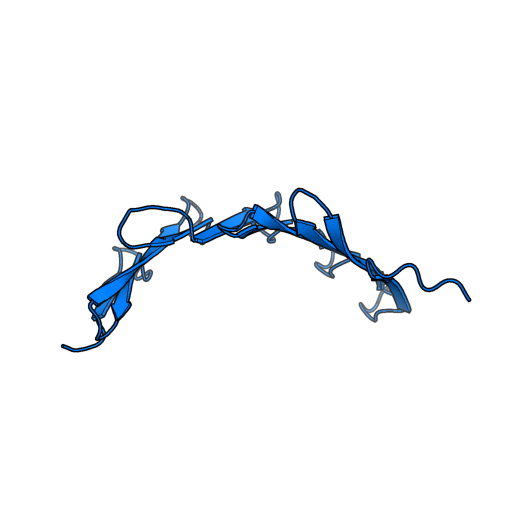11.081 1.00 97.38 79 SER A O 1
ATOM 634 N N . LEU A 1 80 ? 9.188 1.331 -10.849 1.00 97.50 80 LEU A N 1
ATOM 635 C CA . LEU A 1 80 ? 8.947 1.845 -9.507 1.00 97.50 80 LEU A CA 1
ATOM 636 C C . LEU A 1 80 ? 9.411 3.298 -9.447 1.00 97.50 80 LEU A C 1
ATOM 638 O O . LEU A 1 80 ? 10.609 3.567 -9.556 1.00 97.50 80 LEU A O 1
ATOM 642 N N . THR A 1 81 ? 8.480 4.220 -9.229 1.00 97.50 81 THR A N 1
ATOM 643 C CA . THR A 1 81 ? 8.778 5.637 -8.988 1.00 97.50 81 THR A CA 1
ATOM 644 C C . THR A 1 81 ? 8.380 6.002 -7.568 1.00 97.50 81 THR A C 1
ATOM 646 O O . THR A 1 81 ? 7.270 5.699 -7.152 1.00 97.50 81 THR A O 1
ATOM 649 N N . VAL A 1 82 ? 9.267 6.669 -6.832 1.00 97.12 82 VAL A N 1
ATOM 650 C CA . VAL A 1 82 ? 9.009 7.240 -5.505 1.00 97.12 82 VAL A CA 1
ATOM 651 C C . VAL A 1 82 ? 9.214 8.742 -5.588 1.00 97.12 82 VAL A C 1
ATOM 653 O O . VAL A 1 82 ? 10.282 9.195 -6.006 1.00 97.12 82 VAL A O 1
ATOM 656 N N . ALA A 1 83 ? 8.218 9.520 -5.185 1.00 96.75 83 ALA A N 1
ATOM 657 C CA . ALA A 1 83 ? 8.253 10.969 -5.325 1.00 96.75 83 ALA A CA 1
ATOM 658 C C . ALA A 1 83 ? 7.508 11.685 -4.194 1.00 96.75 83 ALA A C 1
ATOM 660 O O . ALA A 1 83 ? 6.664 11.109 -3.511 1.00 96.75 83 ALA A O 1
ATOM 661 N N . THR A 1 84 ? 7.855 12.951 -3.998 1.00 96.56 84 THR A N 1
ATOM 662 C CA . THR A 1 84 ? 7.051 13.951 -3.285 1.00 96.56 84 THR A CA 1
ATOM 663 C C . THR A 1 84 ? 6.478 14.925 -4.316 1.00 96.56 84 THR A C 1
ATOM 665 O O . THR A 1 84 ? 6.901 14.878 -5.475 1.00 96.56 84 THR A O 1
ATOM 668 N N . PRO A 1 85 ? 5.570 15.847 -3.938 1.00 95.38 85 PRO A N 1
ATOM 669 C CA . PRO A 1 85 ? 4.989 16.793 -4.895 1.00 95.38 85 PRO A CA 1
ATOM 670 C C . PRO A 1 85 ? 6.043 17.620 -5.643 1.00 95.38 85 PRO A C 1
ATOM 672 O O . PRO A 1 85 ? 5.819 18.019 -6.781 1.00 95.38 85 PRO A O 1
ATOM 675 N N . ASP A 1 86 ? 7.207 17.814 -5.021 1.00 95.06 86 ASP A N 1
ATOM 676 C CA . ASP A 1 86 ? 8.274 18.675 -5.524 1.00 95.06 86 ASP A CA 1
ATOM 677 C C . ASP A 1 86 ? 9.407 17.924 -6.240 1.00 95.06 86 ASP A C 1
ATOM 679 O O . ASP A 1 86 ? 10.174 18.541 -6.979 1.00 95.06 86 ASP A O 1
ATOM 683 N N . LYS A 1 87 ? 9.589 16.617 -5.993 1.00 93.94 87 LYS A N 1
ATOM 684 C CA . LYS A 1 87 ? 10.753 15.880 -6.517 1.00 93.94 87 LYS A CA 1
ATOM 685 C C . LYS A 1 87 ? 10.549 14.376 -6.641 1.00 93.94 87 LYS A C 1
ATOM 687 O O . LYS A 1 87 ? 9.946 13.733 -5.784 1.00 93.94 87 LYS A O 1
ATOM 692 N N . ILE A 1 88 ? 11.195 13.798 -7.651 1.00 94.38 88 ILE A N 1
ATOM 693 C CA . ILE A 1 88 ? 11.433 12.355 -7.733 1.00 94.38 88 ILE A CA 1
ATOM 694 C C . ILE A 1 88 ? 12.587 12.009 -6.788 1.00 94.38 88 ILE A C 1
ATOM 696 O O . ILE A 1 88 ? 13.678 12.567 -6.884 1.00 94.38 88 ILE A O 1
ATOM 700 N N . LEU A 1 89 ? 12.332 11.097 -5.855 1.00 93.75 89 LEU A N 1
ATOM 701 C CA . LEU A 1 89 ? 13.326 10.588 -4.910 1.00 93.75 89 LEU A CA 1
ATOM 702 C C . LEU A 1 89 ? 14.096 9.409 -5.508 1.00 93.75 89 LEU A C 1
ATOM 704 O O . LEU A 1 89 ? 15.312 9.313 -5.350 1.00 93.75 89 LEU A O 1
ATOM 708 N N . ALA A 1 90 ? 13.380 8.527 -6.203 1.00 93.94 90 ALA A N 1
ATOM 709 C CA . ALA A 1 90 ? 13.942 7.376 -6.887 1.00 93.94 90 ALA A CA 1
ATOM 710 C C . ALA A 1 90 ? 13.046 6.971 -8.056 1.00 93.94 90 ALA A C 1
ATOM 712 O O . ALA A 1 90 ? 11.821 6.986 -7.938 1.00 93.94 90 ALA A O 1
ATOM 713 N N . GLN A 1 91 ? 13.653 6.546 -9.156 1.00 95.00 91 GLN A N 1
ATOM 714 C CA . GLN A 1 91 ? 12.946 5.921 -10.262 1.00 95.00 91 GLN A CA 1
ATOM 715 C C . GLN A 1 91 ? 13.759 4.738 -10.773 1.00 95.00 91 GLN A C 1
ATOM 717 O O . GLN A 1 91 ? 14.949 4.860 -11.046 1.00 95.00 91 GLN A O 1
ATOM 722 N N . ASN A 1 92 ? 13.113 3.582 -10.876 1.00 94.38 92 ASN A N 1
ATOM 723 C CA . ASN A 1 92 ? 13.722 2.360 -11.373 1.00 94.38 92 ASN A CA 1
ATOM 724 C C . ASN A 1 92 ? 12.885 1.784 -12.512 1.00 94.38 92 ASN A C 1
ATOM 726 O O . ASN A 1 92 ? 11.653 1.804 -12.446 1.00 94.38 92 ASN A O 1
ATOM 730 N N . THR A 1 93 ? 13.553 1.204 -13.506 1.00 95.56 93 THR A N 1
ATOM 731 C CA . THR A 1 93 ? 12.918 0.337 -14.506 1.00 95.56 93 THR A CA 1
ATOM 732 C C . THR A 1 93 ? 13.629 -1.001 -14.573 1.00 95.56 93 THR A C 1
ATOM 734 O O . THR A 1 93 ? 14.852 -1.061 -14.421 1.00 95.56 93 THR A O 1
ATOM 737 N N . TYR A 1 94 ? 12.877 -2.060 -14.846 1.00 94.31 94 TYR A N 1
ATOM 738 C CA . TYR A 1 94 ? 13.388 -3.425 -14.870 1.00 94.31 94 TYR A CA 1
ATOM 739 C C . TYR A 1 94 ? 12.958 -4.151 -16.141 1.00 94.31 94 TYR A C 1
ATOM 741 O O . TYR A 1 94 ? 11.877 -3.900 -16.673 1.00 94.31 94 TYR A O 1
ATOM 749 N N . ARG A 1 95 ? 13.794 -5.086 -16.600 1.00 94.19 95 ARG A N 1
ATOM 750 C CA . ARG A 1 95 ? 13.428 -6.053 -17.640 1.00 94.19 95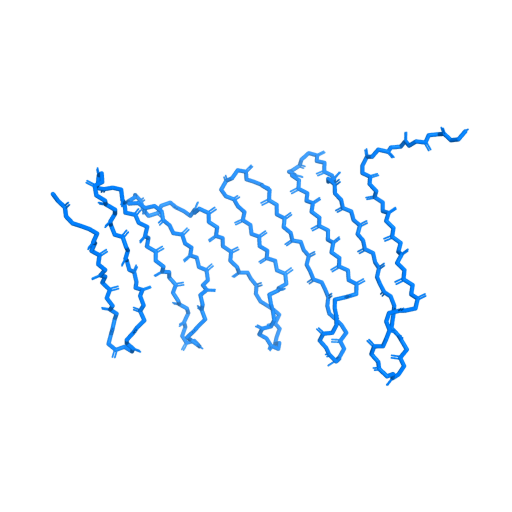 ARG A CA 1
ATOM 751 C C . ARG A 1 95 ? 13.750 -7.459 -17.192 1.00 94.19 95 ARG A C 1
ATOM 753 O O . ARG A 1 95 ? 14.738 -7.680 -16.488 1.00 94.19 95 ARG A O 1
ATOM 760 N N . TYR A 1 96 ? 12.942 -8.389 -17.671 1.00 94.69 96 TYR A N 1
ATOM 761 C CA . TYR A 1 96 ? 13.022 -9.800 -17.346 1.00 94.69 96 TYR A CA 1
ATOM 762 C C . TYR A 1 96 ? 13.156 -10.621 -18.628 1.00 94.69 96 TYR A C 1
ATOM 764 O O . TYR A 1 96 ? 12.726 -10.185 -19.700 1.00 94.69 96 TYR A O 1
ATOM 772 N N . ASP A 1 97 ? 13.805 -11.775 -18.527 1.00 92.12 97 ASP A N 1
ATOM 773 C CA . ASP A 1 97 ? 13.759 -12.798 -19.567 1.00 92.12 97 ASP A CA 1
ATOM 774 C C . ASP A 1 97 ? 12.449 -13.607 -19.486 1.00 92.12 97 ASP A C 1
ATOM 776 O O . ASP A 1 97 ? 11.642 -13.433 -18.573 1.00 92.12 97 ASP A O 1
ATOM 780 N N . GLY A 1 98 ? 12.240 -14.526 -20.433 1.00 90.19 98 GLY A N 1
ATOM 781 C CA . GLY A 1 98 ? 11.052 -15.390 -20.453 1.00 90.19 98 GLY A CA 1
ATOM 782 C C . GLY A 1 98 ? 10.959 -16.402 -19.300 1.00 90.19 98 GLY A C 1
ATOM 783 O O . GLY A 1 98 ? 9.962 -17.108 -19.210 1.00 90.19 98 GLY A O 1
ATOM 784 N N . ASN A 1 99 ? 11.974 -16.490 -18.433 1.00 92.81 99 ASN A N 1
ATOM 785 C CA . ASN A 1 99 ? 11.965 -17.315 -17.222 1.00 92.81 99 ASN A CA 1
ATOM 786 C C . ASN A 1 99 ? 11.712 -16.476 -15.955 1.00 92.81 99 ASN A C 1
ATOM 788 O O . ASN A 1 99 ? 11.833 -16.997 -14.845 1.00 92.81 99 ASN A O 1
ATOM 792 N N . GLY A 1 100 ? 11.421 -15.176 -16.097 1.00 90.50 100 GLY A N 1
ATOM 793 C CA . GLY A 1 100 ? 11.224 -14.255 -14.977 1.00 90.50 100 GLY A CA 1
ATOM 794 C C . GLY A 1 100 ? 12.523 -13.828 -14.285 1.00 90.50 100 GLY A C 1
ATOM 795 O O . GLY A 1 100 ? 12.487 -13.256 -13.195 1.00 90.50 100 GLY A O 1
ATOM 796 N N . GLN A 1 101 ? 13.691 -14.079 -14.881 1.00 92.25 101 GLN A N 1
ATOM 797 C CA . GLN A 1 101 ? 14.961 -13.598 -14.342 1.00 92.25 101 GLN A CA 1
ATOM 798 C C . GLN A 1 101 ? 15.197 -12.160 -14.785 1.00 92.25 101 GLN A C 1
ATOM 800 O O . GLN A 1 101 ? 15.115 -11.836 -15.968 1.00 92.25 101 GLN A O 1
ATOM 805 N N . ARG A 1 102 ? 15.523 -11.278 -13.835 1.00 94.12 102 ARG A N 1
ATOM 806 C CA . ARG A 1 102 ? 15.826 -9.880 -14.148 1.00 94.12 102 ARG A CA 1
ATOM 807 C C . ARG A 1 102 ? 17.135 -9.784 -14.931 1.00 94.12 102 ARG A C 1
ATOM 809 O O . ARG A 1 102 ? 18.189 -10.131 -14.404 1.00 94.12 102 ARG A O 1
ATOM 816 N N . ILE A 1 103 ? 17.064 -9.223 -16.132 1.00 95.88 103 ILE A N 1
ATOM 817 C CA . ILE A 1 103 ? 18.209 -9.016 -17.029 1.00 95.88 103 ILE A CA 1
ATOM 818 C C . ILE A 1 103 ? 18.650 -7.552 -17.119 1.00 95.88 103 ILE A C 1
ATOM 820 O O . ILE A 1 103 ? 19.772 -7.283 -17.532 1.00 95.88 103 ILE A O 1
ATOM 824 N N . GLU A 1 104 ? 17.804 -6.604 -16.709 1.00 92.75 104 GLU A N 1
ATOM 825 C CA . GLU A 1 104 ? 18.141 -5.177 -16.725 1.00 92.75 104 GLU A CA 1
ATOM 826 C C . GLU A 1 104 ? 17.570 -4.458 -15.499 1.00 92.75 104 GLU A C 1
ATOM 828 O O . GLU A 1 104 ? 16.463 -4.761 -15.037 1.00 92.75 104 GLU A O 1
ATOM 833 N N . LYS A 1 105 ? 18.333 -3.492 -14.980 1.00 93.88 105 LYS A N 1
ATOM 834 C CA . LYS A 1 105 ? 17.905 -2.513 -13.980 1.00 93.88 105 LYS A CA 1
ATOM 835 C C . LYS A 1 105 ? 18.503 -1.162 -14.355 1.00 93.88 105 LYS A C 1
ATOM 837 O O . LYS A 1 105 ? 19.723 -1.035 -14.371 1.00 93.88 105 LYS A O 1
ATOM 842 N N . ASN A 1 106 ? 17.649 -0.170 -14.572 1.00 90.62 106 ASN A N 1
ATOM 843 C CA . ASN A 1 106 ? 18.068 1.224 -14.688 1.00 90.62 106 ASN A CA 1
ATOM 844 C C . ASN A 1 106 ? 17.612 1.978 -13.447 1.00 90.62 106 ASN A C 1
ATOM 846 O O . 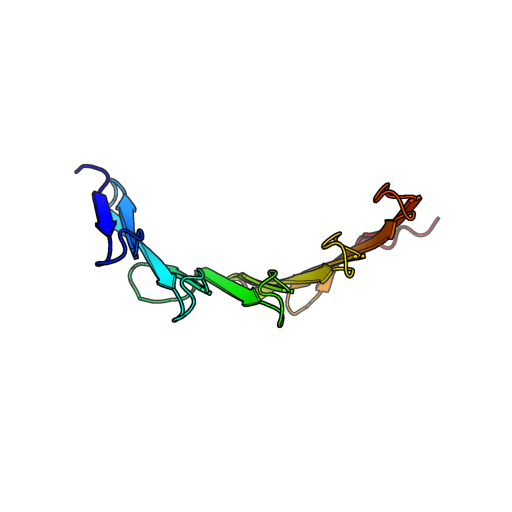ASN A 1 106 ? 16.465 1.825 -13.023 1.00 9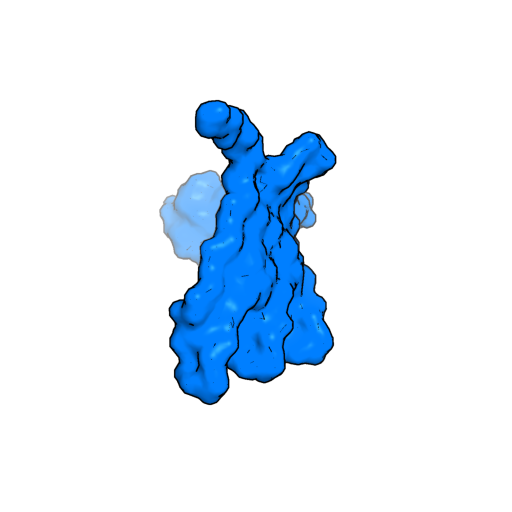0.62 106 ASN A O 1
ATOM 850 N N . GLU A 1 107 ? 18.507 2.779 -12.878 1.00 89.69 107 GLU A N 1
ATOM 851 C CA . GLU A 1 107 ? 18.250 3.585 -11.688 1.00 89.69 107 GLU A CA 1
ATOM 852 C C . GLU A 1 107 ? 18.482 5.053 -12.023 1.00 89.69 107 GLU A C 1
ATOM 854 O O . GLU A 1 107 ? 19.595 5.451 -12.361 1.00 89.69 107 GLU A O 1
ATOM 859 N N . LEU A 1 108 ? 17.444 5.867 -11.881 1.00 78.50 108 LEU A N 1
ATOM 860 C CA . LEU A 1 108 ? 17.588 7.305 -11.761 1.00 78.50 108 LEU A CA 1
ATOM 861 C C . LEU A 1 108 ? 17.421 7.634 -10.279 1.00 78.50 108 LEU A C 1
ATOM 863 O O . LEU A 1 108 ? 16.309 7.746 -9.753 1.00 78.50 108 LEU A O 1
ATOM 867 N N . THR A 1 109 ? 18.543 7.730 -9.571 1.00 66.12 109 THR A N 1
ATOM 868 C CA . THR A 1 109 ? 18.527 8.390 -8.266 1.00 66.12 109 THR A CA 1
ATOM 869 C C . THR A 1 109 ? 18.421 9.887 -8.531 1.00 66.12 109 THR A C 1
ATOM 871 O O . THR A 1 109 ? 19.066 10.396 -9.444 1.00 66.12 109 THR A O 1
ATOM 874 N N . GLY A 1 110 ? 17.627 10.623 -7.749 1.00 53.22 110 GLY A N 1
ATOM 875 C CA . GLY A 1 110 ? 17.542 12.090 -7.850 1.00 53.22 110 GLY A CA 1
ATOM 876 C C . GLY A 1 110 ? 18.861 12.826 -7.543 1.00 53.22 110 GLY A C 1
ATOM 877 O O . GLY A 1 110 ? 18.859 14.039 -7.346 1.00 53.22 110 GLY A O 1
ATOM 878 N N . HIS A 1 111 ? 19.982 12.104 -7.473 1.00 51.00 111 HIS A N 1
ATOM 879 C CA . HIS A 1 111 ? 21.334 12.624 -7.442 1.00 51.00 111 HIS A CA 1
ATOM 880 C C . HIS A 1 111 ? 21.884 12.629 -8.871 1.00 51.00 111 HIS A C 1
ATOM 882 O O . HIS A 1 111 ? 22.350 11.613 -9.379 1.00 51.00 111 HIS A O 1
ATOM 888 N N . ASN A 1 112 ? 21.855 13.797 -9.514 1.00 39.56 112 ASN A N 1
ATOM 889 C CA . ASN A 1 112 ? 22.698 14.056 -10.676 1.00 39.56 112 ASN A CA 1
ATOM 890 C C . ASN A 1 112 ? 24.165 13.980 -10.226 1.00 39.56 112 ASN A C 1
ATOM 892 O O . ASN A 1 112 ? 24.732 14.980 -9.787 1.00 39.56 112 ASN A O 1
ATOM 896 N N . THR A 1 113 ? 24.777 12.801 -10.298 1.00 32.09 113 THR A N 1
ATOM 897 C CA . THR A 1 113 ? 26.233 12.682 -10.238 1.00 32.09 113 THR A CA 1
ATOM 898 C C . THR A 1 113 ? 26.750 12.921 -11.648 1.00 32.09 113 THR A C 1
ATOM 900 O O . THR A 1 113 ? 26.706 12.030 -12.494 1.00 32.09 113 THR A O 1
ATOM 903 N N . THR A 1 114 ? 27.193 14.146 -11.920 1.00 29.91 114 THR A N 1
ATOM 904 C CA . THR A 1 114 ? 28.066 14.422 -13.064 1.00 29.91 114 THR A CA 1
ATOM 905 C C . THR A 1 114 ? 29.346 13.606 -12.864 1.00 29.91 114 THR A C 1
ATOM 907 O O . THR A 1 114 ? 29.976 13.734 -11.812 1.00 29.91 114 THR A O 1
ATOM 910 N N . LEU A 1 115 ? 29.684 12.739 -13.823 1.00 39.19 115 LEU A N 1
ATOM 911 C CA . LEU A 1 115 ? 31.023 12.147 -13.923 1.00 39.19 115 LEU A CA 1
ATOM 912 C C . LEU A 1 115 ? 32.042 13.214 -14.334 1.00 39.19 115 LEU A C 1
ATOM 914 O O . LEU A 1 115 ? 31.677 14.067 -15.176 1.00 39.19 115 LEU A O 1
#